Protein AF-A0A349V3D5-F1 (afdb_monomer_lite)

Foldseek 3Di:
DVVCLVVLVVQCPDPCRDAAEEEDEPVCVVVVVVRPSHPHYHYAPDDPPDLPLVSLLVQLQVLLVVQAQEDEQDDDDPSSVSSCVSSPHPYYHD

pLDDT: mean 90.35, std 6.74, range [68.25, 96.81]

Sequence (94 aa):
MVMAQCLFKALKSRADAPAITLTAPMVTAGLAYRMPEIDEIIETPFEHGRLQIADRWRIGRSLRGHHFDQAIILPGSLKAALLPFFAKAAVRTG

Secondary structure (DSSP, 8-state):
-TTHHHHHHHHHTSSSPPP-EEEEEHHHHHHHTT-TT-SEEEEE-PPTT---HHHHHHHHHHGGGG--SEEE--SS-GGGGHHHHHHT-SEEE-

Radius of gyration: 12.96 Å; chains: 1; bounding box: 28×27×35 Å

Structure (mmCIF, N/CA/C/O backbone):
data_AF-A0A349V3D5-F1
#
_entry.id   AF-A0A349V3D5-F1
#
loop_
_atom_site.group_PDB
_atom_site.id
_atom_site.type_symbol
_atom_site.label_atom_id
_atom_site.label_alt_id
_atom_site.label_comp_id
_atom_site.label_asym_id
_atom_site.label_entity_id
_atom_site.label_seq_id
_atom_site.pdbx_PDB_ins_code
_atom_site.Cartn_x
_atom_site.Cartn_y
_atom_site.Cartn_z
_atom_site.occupancy
_atom_site.B_iso_or_equiv
_atom_site.auth_seq_id
_atom_site.auth_comp_id
_atom_site.auth_asym_id
_atom_site.auth_atom_id
_atom_site.pdbx_PDB_model_num
ATOM 1 N N . MET A 1 1 ? 8.544 -3.907 4.092 1.00 79.25 1 MET A N 1
ATOM 2 C CA . MET A 1 1 ? 7.270 -4.595 4.402 1.00 79.25 1 MET A CA 1
ATOM 3 C C . MET A 1 1 ? 7.124 -4.951 5.876 1.00 79.25 1 MET A C 1
ATOM 5 O O . MET A 1 1 ? 6.115 -4.567 6.433 1.00 79.25 1 MET A O 1
ATOM 9 N N . VAL A 1 2 ? 8.094 -5.608 6.532 1.00 87.62 2 VAL A N 1
ATOM 10 C CA . VAL A 1 2 ? 7.975 -5.985 7.965 1.00 87.62 2 VAL A CA 1
ATOM 11 C C . VAL A 1 2 ? 7.647 -4.780 8.860 1.00 87.62 2 VAL A C 1
ATOM 13 O O . VAL A 1 2 ? 6.624 -4.770 9.530 1.00 87.62 2 VAL A O 1
ATOM 16 N N . MET A 1 3 ? 8.439 -3.706 8.776 1.00 91.75 3 MET A N 1
ATOM 17 C CA . MET A 1 3 ? 8.203 -2.487 9.568 1.00 91.75 3 MET A CA 1
ATOM 18 C C . MET A 1 3 ? 6.919 -1.733 9.189 1.00 91.75 3 MET A C 1
ATOM 20 O O . MET A 1 3 ? 6.400 -0.966 9.993 1.00 91.75 3 MET A O 1
ATOM 24 N N . ALA A 1 4 ? 6.385 -1.954 7.983 1.00 92.06 4 ALA A N 1
ATOM 25 C CA . ALA A 1 4 ? 5.151 -1.301 7.548 1.00 92.06 4 ALA A CA 1
ATOM 26 C C . ALA A 1 4 ? 3.931 -1.807 8.330 1.00 92.06 4 ALA A C 1
ATOM 28 O O . ALA A 1 4 ? 2.959 -1.075 8.476 1.00 92.06 4 ALA A O 1
ATOM 29 N N . GLN A 1 5 ? 4.000 -3.015 8.903 1.00 94.62 5 GLN A N 1
ATOM 30 C CA . GLN A 1 5 ? 2.907 -3.552 9.707 1.00 94.62 5 GLN A CA 1
ATOM 31 C C . GLN A 1 5 ? 2.611 -2.695 10.945 1.00 94.62 5 GLN A C 1
ATOM 33 O O . GLN A 1 5 ? 1.459 -2.603 11.360 1.00 94.62 5 GLN A O 1
ATOM 38 N N . CYS A 1 6 ? 3.613 -2.004 11.501 1.00 95.31 6 CYS A N 1
ATOM 39 C CA . CYS A 1 6 ? 3.396 -1.056 12.595 1.00 95.31 6 CYS A CA 1
ATOM 40 C C . CYS A 1 6 ? 2.436 0.072 12.187 1.00 95.31 6 CYS A C 1
ATOM 42 O O . CYS A 1 6 ? 1.562 0.443 12.967 1.00 95.31 6 CYS A O 1
ATOM 44 N N . LEU A 1 7 ? 2.555 0.573 10.951 1.00 94.69 7 LEU A N 1
ATOM 45 C CA . LEU A 1 7 ? 1.635 1.572 10.407 1.00 94.69 7 LEU A CA 1
ATOM 46 C C . LEU A 1 7 ? 0.229 0.988 10.238 1.00 94.69 7 LEU A C 1
ATOM 48 O O . LEU A 1 7 ? -0.740 1.630 10.629 1.00 94.69 7 LEU A O 1
ATOM 52 N N . PHE A 1 8 ? 0.107 -0.224 9.692 1.00 95.44 8 PHE A N 1
ATOM 53 C CA . PHE A 1 8 ? -1.203 -0.848 9.474 1.00 95.44 8 PHE A CA 1
ATOM 54 C C . PHE A 1 8 ? -1.945 -1.062 10.798 1.00 95.44 8 PHE A C 1
ATOM 56 O O . PHE A 1 8 ? -3.115 -0.705 10.912 1.00 95.44 8 PHE A O 1
ATOM 63 N N . LYS A 1 9 ? -1.234 -1.528 11.832 1.00 96.62 9 LYS A N 1
ATOM 64 C CA . LYS A 1 9 ? -1.761 -1.657 13.198 1.00 96.62 9 LYS A CA 1
ATOM 65 C C . LYS A 1 9 ? -2.229 -0.321 13.764 1.00 96.62 9 LYS A C 1
ATOM 67 O O . LYS A 1 9 ? -3.333 -0.244 14.290 1.00 96.62 9 LYS A O 1
ATOM 72 N N . ALA A 1 10 ? -1.421 0.728 13.617 1.00 96.19 10 ALA A N 1
ATOM 73 C CA . ALA A 1 10 ? -1.773 2.064 14.088 1.00 96.19 10 ALA A CA 1
ATOM 74 C C . ALA A 1 10 ? -2.988 2.655 13.350 1.00 96.19 10 ALA A C 1
ATOM 76 O O . ALA A 1 10 ? -3.784 3.375 13.948 1.00 96.19 10 ALA A O 1
ATOM 77 N N . LEU A 1 11 ? -3.159 2.354 12.059 1.00 95.44 11 LEU A N 1
ATOM 78 C CA . LEU A 1 11 ? -4.341 2.763 11.297 1.00 95.44 11 LEU A CA 1
ATOM 79 C C . LEU A 1 11 ? -5.586 1.989 11.740 1.00 95.44 11 LEU A C 1
ATOM 81 O O . LEU A 1 11 ? -6.625 2.605 11.971 1.00 95.44 11 LEU A O 1
ATOM 85 N N . LYS A 1 12 ? -5.475 0.668 11.916 1.00 96.00 12 LYS A N 1
ATOM 86 C CA . LYS A 1 12 ? -6.583 -0.191 12.359 1.00 96.00 12 LYS A CA 1
ATOM 87 C C . LYS A 1 12 ? -6.983 0.016 13.823 1.00 96.00 12 LYS A C 1
ATOM 89 O O . LYS A 1 12 ? -8.093 -0.344 14.187 1.00 96.00 12 LYS A O 1
ATOM 94 N N . SER A 1 13 ? -6.133 0.617 14.658 1.00 96.19 13 SER A N 1
ATOM 95 C CA . SER A 1 13 ? -6.482 0.956 16.046 1.00 96.19 13 SER A CA 1
ATOM 96 C C . SER A 1 13 ? -7.292 2.251 16.192 1.00 96.19 13 SER A C 1
ATOM 98 O O . SER A 1 13 ? -7.638 2.628 17.310 1.00 96.19 13 SER A O 1
ATOM 100 N N . ARG A 1 14 ? -7.547 2.985 15.102 1.00 94.44 14 ARG A N 1
ATOM 101 C CA . ARG A 1 14 ? -8.338 4.225 15.132 1.00 94.44 14 ARG A CA 1
ATOM 102 C C . ARG A 1 14 ? -9.827 3.893 15.245 1.00 94.44 14 ARG A C 1
ATOM 104 O O . ARG A 1 14 ? -10.270 2.873 14.737 1.00 94.44 14 ARG A O 1
ATOM 111 N N . ALA A 1 15 ? -10.597 4.785 15.873 1.00 89.19 15 ALA A N 1
ATOM 112 C CA . ALA A 1 15 ? -12.052 4.632 15.988 1.00 89.19 15 ALA A CA 1
ATOM 113 C C . ALA A 1 15 ? -12.750 4.549 14.616 1.00 89.19 15 ALA A C 1
ATOM 115 O O . ALA A 1 15 ? -13.729 3.830 14.470 1.00 89.19 15 ALA A O 1
ATOM 116 N N . ASP A 1 16 ? -12.202 5.247 13.618 1.00 92.50 16 ASP A N 1
ATOM 117 C CA . ASP A 1 16 ? -12.599 5.168 12.212 1.00 92.50 16 ASP A CA 1
ATOM 118 C C . ASP A 1 16 ? -11.500 4.439 11.422 1.00 92.50 16 ASP A C 1
ATOM 120 O O . ASP A 1 16 ? -10.645 5.049 10.773 1.00 92.50 16 ASP A O 1
ATOM 124 N N . ALA A 1 17 ? -11.412 3.123 11.630 1.00 94.25 17 ALA A N 1
ATOM 125 C CA . ALA A 1 17 ? -10.380 2.284 11.033 1.00 94.25 17 ALA A CA 1
ATOM 126 C C . ALA A 1 17 ? -10.601 2.166 9.513 1.00 94.25 17 ALA A C 1
ATOM 128 O O . ALA A 1 17 ? -11.618 1.611 9.091 1.00 94.25 17 ALA A O 1
ATOM 129 N N . PRO A 1 18 ? -9.656 2.626 8.672 1.00 95.12 18 PRO A N 1
ATOM 130 C CA . PRO A 1 18 ? -9.842 2.583 7.230 1.00 95.12 18 PRO A CA 1
ATOM 131 C C . PRO A 1 18 ? -9.712 1.156 6.684 1.00 95.12 18 PRO A C 1
ATOM 133 O O . PRO A 1 18 ? -9.059 0.289 7.282 1.00 95.12 18 PRO A O 1
ATOM 136 N N . ALA A 1 19 ? -10.275 0.932 5.496 1.00 96.12 19 ALA A N 1
ATOM 137 C CA . ALA A 1 19 ? -9.886 -0.190 4.653 1.00 96.12 19 ALA A CA 1
ATOM 138 C C . ALA A 1 19 ? -8.472 0.058 4.097 1.00 96.12 19 ALA A C 1
ATOM 140 O O . ALA A 1 19 ? -8.161 1.147 3.610 1.00 96.12 19 ALA A O 1
ATOM 141 N N . ILE A 1 20 ? -7.601 -0.938 4.201 1.00 96.44 20 ILE A N 1
ATOM 142 C CA . ILE A 1 20 ? -6.200 -0.880 3.807 1.00 96.44 20 ILE A CA 1
ATOM 143 C C . ILE A 1 20 ? -5.998 -1.821 2.626 1.00 96.44 20 ILE A C 1
ATOM 145 O O . ILE A 1 20 ? -5.942 -3.041 2.778 1.00 96.44 20 ILE A O 1
ATOM 149 N N . THR A 1 21 ? -5.807 -1.225 1.453 1.00 96.38 21 THR A N 1
ATOM 150 C CA . THR A 1 21 ? -5.319 -1.927 0.268 1.00 96.38 21 THR A CA 1
ATOM 151 C C . THR A 1 21 ? -3.802 -1.754 0.162 1.00 96.38 21 THR A C 1
ATOM 153 O O . THR A 1 21 ? -3.298 -0.628 0.105 1.00 96.38 21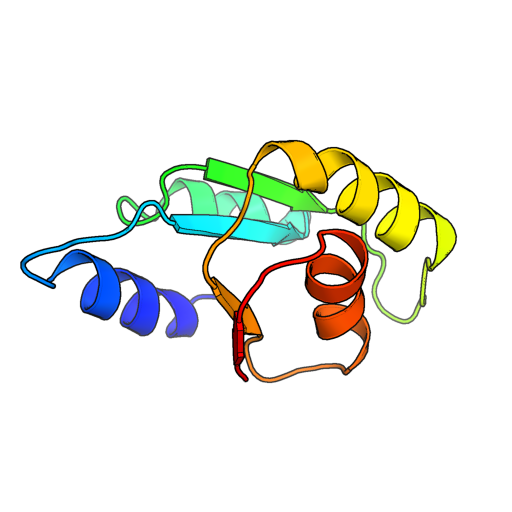 THR A O 1
ATOM 156 N N . LEU A 1 22 ? -3.051 -2.858 0.110 1.00 94.56 22 LEU A N 1
ATOM 157 C CA . LEU A 1 22 ? -1.593 -2.848 -0.032 1.00 94.56 22 LEU A CA 1
ATOM 158 C C . LEU A 1 22 ? -1.167 -3.273 -1.438 1.00 94.56 22 LEU A C 1
ATOM 160 O O . LEU A 1 22 ? -1.472 -4.371 -1.890 1.00 94.56 22 LEU A O 1
ATOM 164 N N . THR A 1 23 ? -0.339 -2.460 -2.090 1.00 92.44 23 THR A N 1
ATOM 165 C CA . THR A 1 23 ? 0.390 -2.886 -3.292 1.00 92.44 23 THR A CA 1
ATOM 166 C C . THR A 1 23 ? 1.718 -3.527 -2.896 1.00 92.44 23 THR A C 1
ATOM 168 O O . THR A 1 23 ? 2.556 -2.857 -2.284 1.00 92.44 23 THR A O 1
ATOM 171 N N . ALA A 1 24 ? 1.943 -4.789 -3.261 1.00 90.88 24 ALA A N 1
ATOM 172 C CA . ALA A 1 24 ? 3.162 -5.522 -2.911 1.00 90.88 24 ALA A CA 1
ATOM 173 C C . ALA A 1 24 ? 3.771 -6.239 -4.131 1.00 90.88 24 ALA A C 1
ATOM 175 O O . ALA A 1 24 ? 3.037 -6.713 -4.998 1.00 90.88 24 ALA A O 1
ATOM 176 N N . PRO A 1 25 ? 5.107 -6.344 -4.243 1.00 88.56 25 PRO A N 1
ATOM 177 C CA . PRO A 1 25 ? 5.735 -7.243 -5.210 1.00 88.56 25 PRO A CA 1
ATOM 178 C C . PRO A 1 25 ? 5.328 -8.697 -4.952 1.00 88.56 25 PRO A C 1
ATOM 180 O O . PRO A 1 25 ? 5.312 -9.116 -3.791 1.00 88.56 25 PRO A O 1
ATOM 183 N N . MET A 1 26 ? 5.089 -9.478 -6.012 1.00 87.56 26 MET A N 1
ATOM 184 C CA . MET A 1 26 ? 4.676 -10.894 -5.913 1.00 87.56 26 MET A CA 1
ATOM 185 C C . MET A 1 26 ? 5.578 -11.722 -4.982 1.00 87.56 26 MET A C 1
ATOM 187 O O . MET A 1 26 ? 5.092 -12.467 -4.139 1.00 87.56 26 MET A O 1
ATOM 191 N N . VAL A 1 27 ? 6.899 -11.520 -5.058 1.00 85.94 27 VAL A N 1
ATOM 192 C CA . VAL A 1 27 ? 7.896 -12.228 -4.227 1.00 85.94 27 VAL A CA 1
ATOM 193 C C . VAL A 1 27 ? 7.652 -12.022 -2.728 1.00 85.94 27 VAL A C 1
ATOM 195 O O . VAL A 1 27 ? 7.919 -12.900 -1.914 1.00 85.94 27 VAL A O 1
ATOM 198 N N . THR A 1 28 ? 7.136 -10.853 -2.353 1.00 87.56 28 THR A N 1
ATOM 199 C CA . THR A 1 28 ? 6.904 -10.481 -0.955 1.00 87.56 28 THR A CA 1
ATOM 200 C C . THR A 1 28 ? 5.436 -10.563 -0.541 1.00 87.56 28 THR A C 1
ATOM 202 O O . THR A 1 28 ? 5.163 -10.530 0.656 1.00 87.56 28 THR A O 1
ATOM 205 N N . ALA A 1 29 ? 4.497 -10.714 -1.482 1.00 89.19 29 ALA A N 1
ATOM 206 C CA . ALA A 1 29 ? 3.056 -10.738 -1.218 1.00 89.19 29 ALA A CA 1
ATOM 207 C C . ALA A 1 29 ? 2.661 -11.818 -0.195 1.00 89.19 29 ALA A C 1
ATOM 209 O O . ALA A 1 29 ? 1.833 -11.566 0.676 1.00 89.19 29 ALA A O 1
ATOM 210 N N . GLY A 1 30 ? 3.355 -12.963 -0.188 1.00 91.69 30 GLY A N 1
ATOM 211 C CA . GLY A 1 30 ? 3.184 -14.025 0.812 1.00 91.69 30 GLY A CA 1
ATOM 212 C C . GLY A 1 30 ? 3.299 -13.565 2.273 1.00 91.69 30 GLY A C 1
ATOM 213 O O . GLY A 1 30 ? 2.675 -14.152 3.156 1.00 91.69 30 GLY A O 1
ATOM 214 N N . LEU A 1 31 ? 4.086 -12.523 2.557 1.00 92.75 31 LEU A N 1
ATOM 215 C CA . LEU A 1 31 ? 4.152 -11.931 3.895 1.00 92.75 31 LEU A CA 1
ATOM 216 C C . LEU A 1 31 ? 2.938 -11.033 4.171 1.00 92.75 31 LEU A C 1
ATOM 218 O O . LEU A 1 31 ? 2.410 -11.065 5.277 1.00 92.75 31 LEU A O 1
ATOM 222 N N . ALA A 1 32 ? 2.489 -10.261 3.178 1.00 92.25 32 ALA A N 1
ATOM 223 C CA . ALA A 1 32 ? 1.322 -9.391 3.307 1.00 92.25 32 ALA A CA 1
ATOM 224 C C . ALA A 1 32 ? 0.042 -10.192 3.584 1.00 92.25 32 ALA A C 1
ATOM 226 O O . ALA A 1 32 ? -0.720 -9.808 4.460 1.00 92.25 32 ALA A O 1
ATOM 227 N N . TYR A 1 33 ? -0.140 -11.355 2.947 1.00 93.69 33 TYR A N 1
ATOM 228 C CA . TYR A 1 33 ? -1.291 -12.238 3.206 1.00 93.69 33 TYR A CA 1
ATOM 229 C C . TYR A 1 33 ? -1.375 -12.754 4.651 1.00 93.69 33 TYR A C 1
ATOM 231 O O . TYR A 1 33 ? -2.404 -13.282 5.058 1.00 93.69 33 TYR A O 1
ATOM 239 N N . ARG A 1 34 ? -0.299 -12.629 5.438 1.00 94.81 34 ARG A N 1
ATOM 240 C CA . ARG A 1 34 ? -0.274 -13.001 6.860 1.00 94.81 34 ARG A CA 1
ATOM 241 C C . ARG A 1 34 ? -0.525 -11.817 7.799 1.00 94.81 34 ARG A C 1
ATOM 243 O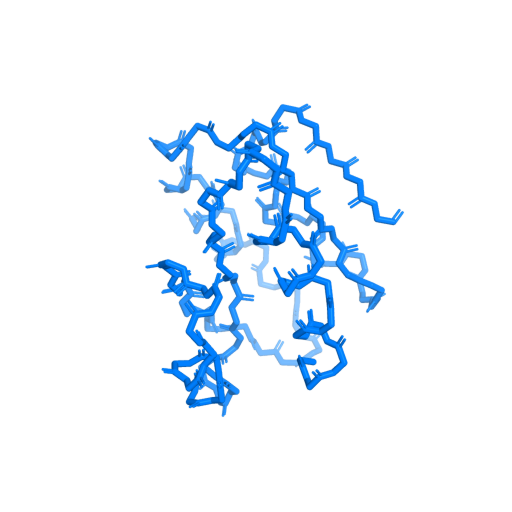 O . ARG A 1 34 ? -0.446 -11.992 9.012 1.00 94.81 34 ARG A O 1
ATOM 250 N N . MET A 1 35 ? -0.782 -10.624 7.265 1.00 95.69 35 MET A N 1
ATOM 251 C CA . MET A 1 35 ? -1.081 -9.427 8.049 1.00 95.69 35 MET A CA 1
ATOM 252 C C . MET A 1 35 ? -2.602 -9.231 8.106 1.00 95.69 35 MET A C 1
ATOM 254 O O . MET A 1 35 ? -3.185 -8.845 7.094 1.00 95.69 35 MET A O 1
ATOM 258 N N . PRO A 1 36 ? -3.261 -9.476 9.255 1.00 95.19 36 PRO A N 1
ATOM 259 C CA . PRO A 1 36 ? -4.715 -9.334 9.373 1.00 95.19 36 PRO A CA 1
ATOM 260 C C . PRO A 1 36 ? -5.190 -7.882 9.231 1.00 95.19 36 PRO A C 1
ATOM 262 O O . PRO A 1 36 ? -6.381 -7.631 9.096 1.00 9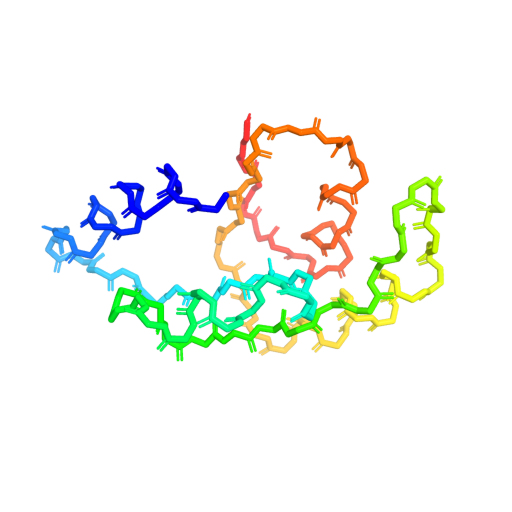5.19 36 PRO A O 1
ATOM 265 N N . GLU A 1 37 ? -4.273 -6.914 9.284 1.00 96.81 37 GLU A N 1
ATOM 266 C CA . GLU A 1 37 ? -4.587 -5.497 9.128 1.00 96.81 37 GLU A CA 1
ATOM 267 C C . GLU A 1 37 ? -4.856 -5.082 7.671 1.00 96.81 37 GLU A C 1
ATOM 269 O O . GLU A 1 37 ? -5.296 -3.956 7.448 1.00 96.81 37 GLU A O 1
ATOM 274 N N . ILE A 1 38 ? -4.565 -5.942 6.689 1.00 96.50 38 ILE A N 1
ATOM 275 C CA . ILE A 1 38 ? -4.702 -5.645 5.258 1.00 96.50 38 ILE A CA 1
ATOM 276 C C . ILE A 1 38 ? -5.983 -6.288 4.724 1.00 96.50 38 ILE A C 1
ATOM 278 O O . ILE A 1 38 ? -6.148 -7.501 4.820 1.00 96.50 38 ILE A O 1
ATOM 282 N N . ASP A 1 39 ? -6.857 -5.486 4.118 1.00 96.00 39 ASP A N 1
ATOM 283 C CA . ASP A 1 39 ? -8.144 -5.952 3.585 1.00 96.00 39 ASP A CA 1
ATOM 284 C C . ASP A 1 39 ? -8.021 -6.449 2.138 1.00 96.00 39 ASP A C 1
ATOM 286 O O . ASP A 1 39 ? -8.711 -7.378 1.726 1.00 96.00 39 ASP A O 1
ATOM 290 N N . GLU A 1 40 ? -7.118 -5.848 1.361 1.00 95.56 40 GLU A N 1
ATOM 291 C CA . GLU A 1 40 ? -6.893 -6.206 -0.037 1.00 95.56 40 GLU A CA 1
ATOM 292 C C . GLU A 1 40 ? -5.408 -6.104 -0.397 1.00 95.56 40 GLU A C 1
ATOM 294 O O . GLU A 1 40 ? -4.712 -5.161 -0.014 1.00 95.56 40 GLU A O 1
ATOM 299 N N . ILE A 1 41 ? -4.912 -7.069 -1.172 1.00 95.19 41 ILE A N 1
ATOM 300 C CA . ILE A 1 41 ? -3.531 -7.080 -1.656 1.00 95.19 41 ILE A CA 1
ATOM 301 C C . ILE A 1 41 ? -3.544 -7.027 -3.177 1.00 95.19 41 ILE A C 1
ATOM 303 O O . ILE A 1 41 ? -4.058 -7.919 -3.845 1.00 95.19 41 ILE A O 1
ATOM 307 N N . ILE A 1 42 ? -2.921 -5.986 -3.721 1.00 93.06 42 ILE A N 1
ATOM 308 C CA . ILE A 1 42 ? -2.678 -5.846 -5.153 1.00 93.06 42 ILE A CA 1
ATOM 309 C C . ILE A 1 42 ? -1.248 -6.290 -5.418 1.00 93.06 42 ILE A C 1
ATOM 311 O O . ILE A 1 42 ? -0.276 -5.588 -5.109 1.00 93.06 42 ILE A O 1
ATOM 315 N N . GLU A 1 43 ? -1.113 -7.464 -6.015 1.00 92.25 43 GLU A N 1
ATOM 316 C CA . GLU A 1 43 ? 0.183 -7.950 -6.456 1.00 92.25 43 GLU A CA 1
ATOM 317 C C . GLU A 1 43 ? 0.679 -7.142 -7.652 1.00 92.25 43 GLU A C 1
ATOM 319 O O . GLU A 1 43 ? -0.043 -6.861 -8.609 1.00 92.25 43 GLU A O 1
ATOM 324 N N . THR A 1 44 ? 1.946 -6.751 -7.595 1.00 88.44 44 THR A N 1
ATOM 325 C CA . THR A 1 44 ? 2.579 -5.954 -8.640 1.00 88.44 44 THR A CA 1
ATOM 326 C C . THR A 1 44 ? 3.712 -6.742 -9.297 1.00 88.44 44 THR A C 1
ATOM 328 O O . THR A 1 44 ? 4.604 -7.228 -8.592 1.00 88.44 44 THR A O 1
ATOM 331 N N . PRO A 1 45 ? 3.734 -6.853 -10.640 1.00 83.56 45 PRO A N 1
ATOM 332 C CA . PRO A 1 45 ? 4.769 -7.579 -11.373 1.00 83.56 45 PRO A CA 1
ATOM 333 C C . PRO A 1 45 ? 5.999 -6.688 -11.618 1.00 83.56 45 PRO A C 1
ATOM 335 O O . PRO A 1 45 ? 6.549 -6.660 -12.719 1.00 83.56 45 PRO A O 1
ATOM 338 N N . PHE A 1 46 ? 6.395 -5.876 -10.627 1.00 81.62 46 PHE A N 1
ATOM 339 C CA . PHE A 1 46 ? 7.458 -4.899 -10.837 1.00 81.62 46 PHE A CA 1
ATOM 340 C C . PHE A 1 46 ? 8.849 -5.498 -10.658 1.00 81.62 46 PHE A C 1
ATOM 342 O O . PHE A 1 46 ? 9.205 -5.956 -9.572 1.00 81.62 46 PHE A O 1
ATOM 349 N N . GLU A 1 47 ? 9.663 -5.418 -11.707 1.00 72.88 47 GLU A N 1
ATOM 350 C CA . GLU A 1 47 ? 11.059 -5.846 -11.666 1.00 72.88 47 GLU A CA 1
ATOM 351 C C . GLU A 1 47 ? 11.932 -4.761 -11.028 1.00 72.88 47 GLU A C 1
ATOM 353 O O . GLU A 1 47 ? 11.816 -3.567 -11.332 1.00 72.88 47 GLU A O 1
ATOM 358 N N . HIS A 1 48 ? 12.848 -5.175 -10.150 1.00 69.88 48 HIS A N 1
ATOM 359 C CA . HIS A 1 48 ? 13.825 -4.262 -9.564 1.00 69.88 48 HIS A CA 1
ATOM 360 C C . HIS A 1 48 ? 14.697 -3.629 -10.663 1.00 69.88 48 HIS A C 1
ATOM 362 O O . HIS A 1 48 ? 15.082 -4.275 -11.633 1.00 69.88 48 HIS A O 1
ATOM 368 N N . GLY A 1 49 ? 14.990 -2.333 -10.537 1.00 68.25 49 GLY A N 1
ATOM 369 C CA . GLY A 1 49 ? 15.814 -1.588 -11.500 1.00 68.25 49 GLY A CA 1
ATOM 370 C C . GLY A 1 49 ? 15.050 -1.034 -12.708 1.00 68.25 49 GLY A C 1
ATOM 371 O O . GLY A 1 49 ? 15.349 0.079 -13.146 1.00 68.25 49 GLY A O 1
ATOM 372 N N . ARG A 1 50 ? 13.985 -1.692 -13.180 1.00 76.31 50 ARG A N 1
ATOM 373 C CA . ARG A 1 50 ? 13.178 -1.184 -14.300 1.00 76.31 50 ARG A CA 1
ATOM 374 C C . ARG A 1 50 ? 12.103 -0.205 -13.834 1.00 76.31 50 ARG A C 1
ATOM 376 O O . ARG A 1 50 ? 11.605 -0.246 -12.713 1.00 76.31 50 ARG A O 1
ATOM 383 N N . LEU A 1 51 ? 11.805 0.777 -14.680 1.00 71.62 51 LEU A N 1
ATOM 384 C CA . LEU A 1 51 ? 10.754 1.760 -14.410 1.00 71.62 51 LEU A CA 1
ATOM 385 C C . LEU A 1 51 ? 9.360 1.174 -14.679 1.00 71.62 51 LEU A C 1
ATOM 387 O O . LEU A 1 51 ? 8.457 1.416 -13.882 1.00 71.62 51 LEU A O 1
ATOM 391 N N . GLN A 1 52 ? 9.212 0.391 -15.758 1.00 82.12 52 GLN A N 1
ATOM 392 C CA . GLN A 1 52 ? 7.955 -0.259 -16.172 1.00 82.12 52 GLN A CA 1
ATOM 393 C C . GLN A 1 52 ? 6.757 0.708 -16.139 1.00 82.12 52 GLN A C 1
ATOM 395 O O . GLN A 1 52 ? 5.706 0.425 -15.568 1.00 82.12 52 GLN A O 1
ATOM 400 N N . ILE A 1 53 ? 6.933 1.898 -16.731 1.00 86.00 53 ILE A N 1
ATOM 401 C CA . ILE A 1 53 ? 5.944 2.989 -16.670 1.00 86.00 53 ILE A CA 1
ATOM 402 C C . ILE A 1 53 ? 4.609 2.559 -17.279 1.00 86.00 53 ILE A C 1
ATOM 404 O O . ILE A 1 53 ? 3.571 2.864 -16.703 1.00 86.00 53 ILE A O 1
ATOM 408 N N . ALA A 1 54 ? 4.627 1.824 -18.395 1.00 88.00 54 ALA A N 1
ATOM 409 C CA . ALA A 1 54 ? 3.411 1.338 -19.045 1.00 88.00 54 ALA A CA 1
ATOM 410 C C . ALA A 1 54 ? 2.602 0.398 -18.133 1.00 88.00 54 ALA A C 1
ATOM 412 O O . ALA A 1 54 ? 1.395 0.583 -17.983 1.00 88.00 54 ALA A O 1
ATOM 413 N N . ASP A 1 55 ? 3.258 -0.547 -17.452 1.00 88.25 55 ASP A N 1
ATOM 414 C CA . ASP A 1 55 ? 2.590 -1.449 -16.507 1.00 88.25 55 ASP A CA 1
ATOM 415 C C . ASP A 1 55 ? 2.086 -0.711 -15.269 1.00 88.25 55 ASP A C 1
ATOM 417 O O . ASP A 1 55 ? 0.942 -0.906 -14.859 1.00 88.25 55 ASP A O 1
ATOM 421 N N . ARG A 1 56 ? 2.892 0.205 -14.714 1.00 89.88 56 ARG A N 1
ATOM 422 C CA . ARG A 1 56 ? 2.472 1.075 -13.602 1.00 89.88 56 ARG A CA 1
ATOM 423 C C . ARG A 1 56 ? 1.274 1.936 -13.977 1.00 89.88 56 ARG A C 1
ATOM 425 O O . ARG A 1 56 ? 0.389 2.126 -13.149 1.00 89.88 56 ARG A O 1
ATOM 432 N N . TRP A 1 57 ? 1.236 2.449 -15.203 1.00 90.94 57 TRP A N 1
ATOM 433 C CA . TRP A 1 57 ? 0.118 3.233 -15.712 1.00 90.94 57 TRP A CA 1
ATOM 434 C C . TRP A 1 57 ? -1.131 2.379 -15.892 1.00 90.94 57 TRP A C 1
ATOM 436 O O . TRP A 1 57 ? -2.202 2.792 -15.456 1.00 90.94 57 TRP A O 1
ATOM 446 N N . ARG A 1 58 ? -1.004 1.183 -16.477 1.00 91.56 58 ARG A N 1
ATOM 447 C CA . ARG A 1 58 ? -2.125 0.255 -16.668 1.00 91.56 58 ARG A CA 1
ATOM 448 C C . ARG A 1 58 ? -2.738 -0.160 -15.330 1.00 91.56 58 ARG A C 1
ATOM 450 O O . ARG A 1 58 ? -3.946 -0.018 -15.163 1.00 91.56 58 ARG A O 1
ATOM 457 N N . ILE A 1 59 ? -1.904 -0.589 -14.381 1.00 91.69 59 ILE A N 1
ATOM 458 C CA . ILE A 1 59 ? -2.333 -0.973 -13.029 1.00 91.69 59 ILE A CA 1
ATOM 459 C C . ILE A 1 59 ? -2.894 0.246 -12.297 1.00 91.69 59 ILE A C 1
ATOM 461 O O . ILE A 1 59 ? -4.026 0.233 -11.840 1.00 91.69 59 ILE A O 1
ATOM 465 N N . GLY A 1 60 ? -2.162 1.358 -12.240 1.00 92.19 60 GLY A N 1
ATOM 466 C CA . GLY A 1 60 ? -2.659 2.558 -11.571 1.00 92.19 60 GLY A CA 1
ATOM 467 C C . GLY A 1 60 ? -3.981 3.058 -12.165 1.00 92.19 60 GLY A C 1
ATOM 468 O O . GLY A 1 60 ? -4.868 3.470 -11.431 1.00 92.19 60 GLY A O 1
ATOM 469 N N . ARG A 1 61 ? -4.183 2.964 -13.484 1.00 93.94 61 ARG A N 1
ATOM 470 C CA . ARG A 1 61 ? -5.459 3.320 -14.116 1.00 93.94 61 ARG A CA 1
ATOM 471 C C . ARG A 1 61 ? -6.590 2.361 -13.739 1.00 93.94 61 ARG A C 1
ATOM 473 O O . ARG A 1 61 ? -7.696 2.857 -13.535 1.00 93.94 61 ARG A O 1
ATOM 480 N N . SER A 1 62 ? -6.351 1.049 -13.648 1.00 92.69 62 SER A N 1
ATOM 481 C CA . SER A 1 62 ? -7.389 0.096 -13.215 1.00 92.69 62 SER A CA 1
ATOM 482 C C . SER A 1 62 ? -7.821 0.349 -11.771 1.00 92.69 62 SER A C 1
ATOM 484 O O . SER A 1 62 ? -8.989 0.185 -11.442 1.00 92.69 62 SER A O 1
ATOM 486 N N . LEU A 1 63 ? -6.912 0.867 -10.944 1.00 93.56 63 LEU A N 1
ATOM 487 C CA . LEU A 1 63 ? -7.178 1.204 -9.548 1.00 93.56 63 LEU A CA 1
ATOM 488 C C . LEU A 1 63 ? -8.051 2.445 -9.330 1.00 93.56 63 LEU A C 1
ATOM 490 O O . LEU A 1 63 ? -8.488 2.698 -8.211 1.00 93.56 63 LEU A O 1
ATOM 494 N N . ARG A 1 64 ? -8.369 3.209 -10.380 1.00 93.19 64 ARG A N 1
ATOM 495 C CA . ARG A 1 64 ? -9.242 4.390 -10.256 1.00 93.19 64 ARG A CA 1
ATOM 496 C C . ARG A 1 64 ? -10.646 4.056 -9.753 1.00 93.19 64 ARG A C 1
ATOM 498 O O . ARG A 1 64 ? -11.267 4.922 -9.151 1.00 93.19 64 ARG A O 1
ATOM 505 N N . GLY A 1 65 ? -11.126 2.834 -9.994 1.00 91.56 65 GLY A N 1
ATOM 506 C CA . GLY A 1 65 ? -12.431 2.375 -9.509 1.00 91.56 65 GLY A CA 1
ATOM 507 C C . GLY A 1 65 ? -12.495 2.157 -7.995 1.00 91.56 65 GLY A C 1
ATOM 508 O O . GLY A 1 65 ? -13.590 2.096 -7.454 1.00 91.56 65 GLY A O 1
ATOM 509 N N . HIS A 1 66 ? -11.350 2.082 -7.305 1.00 92.00 66 HIS A N 1
ATOM 510 C CA . HIS A 1 66 ? -11.315 1.942 -5.844 1.00 92.00 66 HIS A CA 1
ATOM 511 C C . HIS A 1 66 ? -11.549 3.270 -5.120 1.00 92.00 66 HIS A C 1
ATOM 513 O O . HIS A 1 66 ? -11.814 3.261 -3.927 1.00 92.00 66 HIS A O 1
ATOM 519 N N . HIS A 1 67 ? -11.440 4.407 -5.822 1.00 93.62 67 HIS A N 1
ATOM 520 C CA . HIS A 1 67 ? -11.686 5.737 -5.258 1.00 93.62 67 HIS A CA 1
ATOM 521 C C . HIS A 1 67 ? -10.928 6.016 -3.944 1.00 93.62 67 HIS A C 1
ATOM 523 O O . HIS A 1 67 ? -11.500 6.531 -2.995 1.00 93.62 67 HIS A O 1
ATOM 529 N N . PHE A 1 68 ? -9.627 5.703 -3.896 1.00 95.12 68 PHE A N 1
ATOM 530 C CA . PHE A 1 68 ? -8.817 5.883 -2.687 1.00 95.12 68 PHE A CA 1
ATOM 531 C C . PHE A 1 68 ? -8.795 7.333 -2.176 1.00 95.12 68 PHE A C 1
ATOM 533 O O . PHE A 1 68 ? -8.327 8.243 -2.873 1.00 95.12 68 PHE A O 1
ATOM 540 N N . ASP A 1 69 ? -9.186 7.517 -0.915 1.00 95.44 69 ASP A N 1
ATOM 541 C CA . ASP A 1 69 ? -9.130 8.808 -0.223 1.00 95.44 69 ASP A CA 1
ATOM 542 C C . ASP A 1 69 ? -7.687 9.253 0.033 1.00 95.44 69 ASP A C 1
ATOM 544 O O . ASP A 1 69 ? -7.319 10.408 -0.190 1.00 95.44 69 ASP A O 1
ATOM 548 N N . GLN A 1 70 ? -6.838 8.316 0.459 1.00 95.62 70 GLN A N 1
ATOM 549 C CA . GLN A 1 70 ? -5.443 8.580 0.781 1.00 95.62 70 GLN A CA 1
ATOM 550 C C . GLN A 1 70 ? -4.532 7.445 0.318 1.00 95.62 70 GLN A C 1
ATOM 552 O O . GLN A 1 70 ? -4.806 6.268 0.533 1.00 95.62 70 GLN A O 1
ATOM 557 N N . ALA A 1 71 ? -3.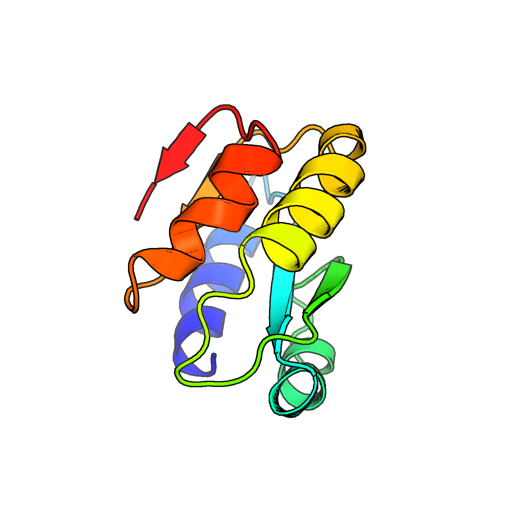391 7.812 -0.258 1.00 95.69 71 ALA A N 1
ATOM 558 C CA . ALA A 1 71 ? -2.274 6.912 -0.492 1.00 95.69 71 ALA A CA 1
ATOM 559 C C . ALA A 1 71 ? -1.086 7.303 0.394 1.00 95.69 71 ALA A C 1
ATOM 561 O O . ALA A 1 71 ? -0.594 8.432 0.319 1.00 95.69 71 ALA A O 1
ATOM 562 N N . ILE A 1 72 ? -0.606 6.350 1.197 1.00 94.81 72 ILE A N 1
ATOM 563 C CA . ILE A 1 72 ? 0.614 6.493 1.997 1.00 94.81 72 ILE A CA 1
ATOM 564 C C . ILE A 1 72 ? 1.764 5.803 1.260 1.00 94.81 72 ILE A C 1
ATOM 566 O O . ILE A 1 72 ? 1.790 4.583 1.103 1.00 94.81 72 ILE A O 1
ATOM 570 N N . ILE A 1 73 ? 2.711 6.600 0.784 1.00 93.31 73 ILE A N 1
ATOM 571 C CA . ILE A 1 73 ? 3.877 6.163 0.027 1.00 93.31 73 ILE A CA 1
ATOM 572 C C . ILE A 1 73 ? 4.998 5.931 1.033 1.00 93.31 73 ILE A C 1
ATOM 574 O O . ILE A 1 73 ? 5.535 6.869 1.608 1.00 93.31 73 ILE A O 1
ATOM 578 N N . LEU A 1 74 ? 5.341 4.668 1.268 1.00 89.12 74 LEU A N 1
ATOM 579 C CA . LEU A 1 74 ? 6.415 4.338 2.199 1.00 89.12 74 LEU A CA 1
ATOM 580 C C . LEU A 1 74 ? 7.791 4.738 1.630 1.00 89.12 74 LEU A C 1
ATOM 582 O O . LEU A 1 74 ? 7.982 4.659 0.410 1.00 89.12 74 LEU A O 1
ATOM 586 N N . PRO A 1 75 ? 8.759 5.107 2.498 1.00 78.25 75 PRO A N 1
ATOM 587 C CA . PRO A 1 75 ? 10.102 5.496 2.083 1.00 78.25 75 PRO A CA 1
ATOM 588 C C . PRO A 1 75 ? 10.746 4.460 1.159 1.00 78.25 75 PRO A C 1
ATOM 590 O O . PRO A 1 75 ? 10.714 3.254 1.418 1.00 78.25 75 PRO A O 1
ATOM 593 N N . GLY A 1 76 ? 11.336 4.940 0.066 1.00 75.62 76 GLY A N 1
ATOM 594 C CA . GLY A 1 76 ? 11.912 4.098 -0.973 1.00 75.62 76 GLY A CA 1
ATOM 595 C C . GLY A 1 76 ? 12.172 4.879 -2.257 1.00 75.62 76 GLY A C 1
ATOM 596 O O . GLY A 1 76 ? 12.628 6.017 -2.230 1.00 75.62 76 GLY A O 1
ATOM 597 N N . SER A 1 77 ? 11.893 4.261 -3.406 1.00 69.50 77 SER A N 1
ATOM 598 C CA . SER A 1 77 ? 12.101 4.909 -4.707 1.00 69.50 77 SER A CA 1
ATOM 599 C C . SER A 1 77 ? 10.921 5.798 -5.113 1.00 69.50 77 SER A C 1
ATOM 601 O O . SER A 1 77 ? 9.766 5.407 -4.942 1.00 69.50 77 SER A O 1
ATOM 603 N N . LEU A 1 78 ? 11.203 6.909 -5.804 1.00 78.94 78 LEU A N 1
ATOM 604 C CA . LEU A 1 78 ? 10.197 7.790 -6.424 1.00 78.94 78 LEU A CA 1
ATOM 605 C C . LEU A 1 78 ? 9.196 7.030 -7.319 1.00 78.94 78 LEU A C 1
ATOM 607 O O . LEU A 1 78 ? 8.040 7.420 -7.462 1.00 78.94 78 LEU A O 1
ATOM 611 N N . LYS A 1 79 ? 9.617 5.891 -7.885 1.00 83.50 79 LYS A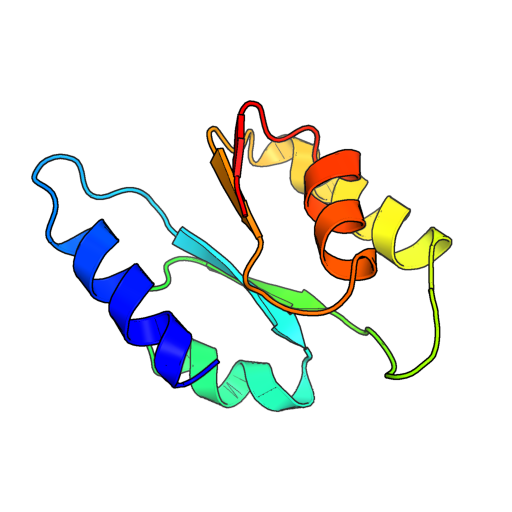 N 1
ATOM 612 C CA . LYS A 1 79 ? 8.794 5.028 -8.746 1.00 83.50 79 LYS A CA 1
ATOM 613 C C . LYS A 1 79 ? 7.559 4.474 -8.020 1.00 83.50 79 LYS A C 1
ATOM 615 O O . LYS A 1 79 ? 6.583 4.121 -8.681 1.00 83.50 79 LYS A O 1
ATOM 620 N N . ALA A 1 80 ? 7.586 4.405 -6.687 1.00 84.12 80 ALA A N 1
ATOM 621 C CA . ALA A 1 80 ? 6.446 3.987 -5.875 1.00 84.12 80 ALA A CA 1
ATOM 622 C C . ALA A 1 80 ? 5.291 5.001 -5.943 1.00 84.12 80 ALA A C 1
ATOM 624 O O . ALA A 1 80 ? 4.135 4.596 -6.020 1.00 84.12 80 ALA A O 1
ATOM 625 N N . ALA A 1 81 ? 5.594 6.302 -6.030 1.00 89.38 81 ALA A N 1
ATOM 626 C CA . ALA A 1 81 ? 4.590 7.365 -6.107 1.00 89.38 81 ALA A CA 1
ATOM 627 C C . ALA A 1 81 ? 3.820 7.392 -7.444 1.00 89.38 81 ALA A C 1
ATOM 629 O O . ALA A 1 81 ? 2.753 8.002 -7.533 1.00 89.38 81 ALA A O 1
ATOM 630 N N . LEU A 1 82 ? 4.312 6.698 -8.479 1.00 91.06 82 LEU A N 1
ATOM 631 C CA . LEU A 1 82 ? 3.651 6.634 -9.785 1.00 91.06 82 LEU A CA 1
ATOM 632 C C . LEU A 1 82 ? 2.321 5.876 -9.739 1.00 91.06 82 LEU A C 1
ATOM 634 O O . LEU A 1 82 ? 1.376 6.279 -10.413 1.00 91.06 82 LEU A O 1
ATOM 638 N N . LEU A 1 83 ? 2.219 4.802 -8.948 1.00 91.69 83 LEU A N 1
ATOM 639 C CA . LEU A 1 83 ? 0.975 4.030 -8.871 1.00 91.69 83 LEU A CA 1
ATOM 640 C C . LEU A 1 83 ? -0.164 4.873 -8.272 1.00 91.69 83 LEU A C 1
ATOM 642 O O . LEU A 1 83 ? -1.187 5.026 -8.946 1.00 91.69 83 LEU A O 1
ATOM 646 N N . PRO A 1 84 ? 0.021 5.508 -7.092 1.00 92.75 84 PRO A N 1
ATOM 647 C CA . PRO A 1 84 ? -0.972 6.426 -6.536 1.00 92.75 84 PRO A CA 1
ATOM 648 C C . PRO A 1 84 ? -1.284 7.612 -7.450 1.00 92.75 84 PRO A C 1
ATOM 650 O O . PRO A 1 84 ? -2.428 8.063 -7.519 1.00 92.75 84 PRO A O 1
ATOM 653 N N . PHE A 1 85 ? -0.282 8.114 -8.181 1.00 92.81 85 PHE A N 1
ATOM 654 C CA . PHE A 1 85 ? -0.478 9.192 -9.146 1.00 92.81 85 PHE A CA 1
ATOM 655 C C . PHE A 1 85 ? -1.435 8.782 -10.272 1.00 92.81 85 PHE A C 1
ATOM 657 O O . PHE A 1 85 ? -2.390 9.502 -10.569 1.00 92.81 85 PHE A O 1
ATOM 664 N N . PHE A 1 86 ? -1.232 7.609 -10.874 1.00 93.69 86 PHE A N 1
ATOM 665 C CA . PHE A 1 86 ? -2.099 7.119 -11.946 1.00 93.69 86 PHE A CA 1
ATOM 666 C C . PHE A 1 86 ? -3.485 6.680 -11.452 1.00 93.69 86 PHE A C 1
ATOM 668 O O . PHE A 1 86 ? -4.458 6.857 -12.199 1.00 93.69 86 PHE A O 1
ATOM 675 N N . ALA A 1 87 ? -3.579 6.208 -10.204 1.00 94.50 87 ALA A N 1
ATOM 676 C CA . ALA A 1 87 ? -4.825 5.866 -9.513 1.00 94.50 87 ALA A CA 1
ATOM 677 C C . ALA A 1 87 ? -5.679 7.075 -9.118 1.00 94.50 87 ALA A C 1
ATOM 679 O O . ALA A 1 87 ? -6.845 6.898 -8.787 1.00 94.50 87 ALA A O 1
ATOM 680 N N . LYS A 1 88 ? -5.144 8.301 -9.221 1.00 94.62 88 LYS A N 1
ATOM 681 C CA . LYS A 1 88 ? -5.831 9.537 -8.812 1.00 94.62 88 LYS A CA 1
ATOM 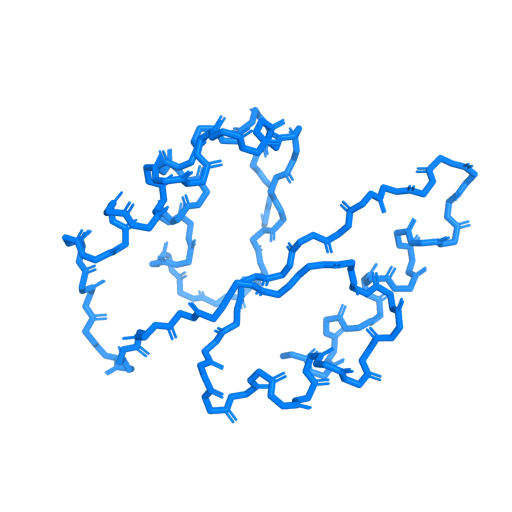682 C C . LYS A 1 88 ? -6.289 9.515 -7.342 1.00 94.62 88 LYS A C 1
ATOM 684 O O . LYS A 1 88 ? -7.359 10.030 -7.039 1.00 94.62 88 LYS A O 1
ATOM 689 N N . ALA A 1 89 ? -5.472 8.957 -6.444 1.00 94.19 89 ALA A N 1
ATOM 690 C CA . ALA A 1 89 ? -5.731 9.053 -5.006 1.00 94.19 89 ALA A CA 1
ATOM 691 C C . ALA A 1 89 ? -5.826 10.531 -4.585 1.00 94.19 89 ALA A C 1
ATOM 693 O O . ALA A 1 89 ? -4.974 11.333 -4.993 1.00 94.19 89 ALA A O 1
ATOM 694 N N . ALA A 1 90 ? -6.856 10.885 -3.811 1.00 94.06 90 ALA A N 1
ATOM 695 C CA . ALA A 1 90 ? -7.172 12.283 -3.510 1.00 94.06 90 ALA A CA 1
ATOM 696 C C . ALA A 1 90 ? -6.058 12.950 -2.689 1.00 94.06 90 ALA A C 1
ATOM 698 O O . ALA A 1 90 ? -5.545 14.008 -3.065 1.00 94.06 90 ALA A O 1
ATOM 699 N N . VAL A 1 91 ? -5.618 12.281 -1.624 1.00 96.00 91 VAL A N 1
ATOM 700 C CA . VAL A 1 91 ? -4.484 12.689 -0.793 1.00 96.00 91 VAL A CA 1
ATOM 701 C C . VAL A 1 91 ? -3.315 11.732 -1.021 1.00 96.00 91 VAL A C 1
ATOM 703 O O . VAL A 1 91 ? -3.474 10.515 -1.035 1.00 96.00 91 VAL A O 1
ATOM 706 N N . ARG A 1 92 ? -2.105 12.265 -1.208 1.00 94.69 92 ARG A N 1
ATOM 707 C CA . ARG A 1 92 ? -0.871 11.475 -1.356 1.00 94.69 92 ARG A CA 1
ATOM 708 C C . ARG A 1 92 ? 0.143 11.984 -0.347 1.00 94.69 92 ARG A C 1
ATOM 710 O O . ARG A 1 92 ? 0.536 13.143 -0.413 1.00 94.69 92 ARG A O 1
ATOM 717 N N . THR A 1 93 ? 0.539 11.122 0.574 1.00 92.69 93 THR A N 1
ATOM 718 C CA . THR A 1 93 ? 1.452 11.431 1.683 1.00 92.69 93 THR A CA 1
ATOM 719 C C . THR A 1 93 ? 2.600 10.440 1.681 1.00 92.69 93 THR A C 1
ATOM 721 O O . THR A 1 93 ? 2.378 9.280 1.347 1.00 92.69 93 THR A O 1
ATOM 724 N N . GLY A 1 94 ? 3.797 10.859 2.069 1.00 83.81 94 GLY A N 1
ATOM 725 C CA . GLY A 1 94 ? 4.983 10.007 2.145 1.00 83.81 94 GLY A CA 1
ATOM 726 C C . GLY A 1 94 ? 6.192 10.782 2.621 1.00 83.81 94 GLY A C 1
ATOM 727 O O . GLY A 1 94 ? 6.169 12.022 2.454 1.00 83.81 94 GLY A O 1
#